Protein AF-A0A9D5AQ85-F1 (afdb_monomer_lite)

Secondary structure (DSSP, 8-state):
---------------------S---HHHHHHHHHHHHHS-HHHHHHHHHHHHHHHHHHHHHH----HHHHTTHHHHHT-SSHHHHHHHHHHHHHHHTT-HHHHHHHHH-HHHHHHHHHGGG-S-HHHHHHHHHHHHHHTTSHHHHHHHHHTTHHHHH-

InterPro domains:
  IPR011989 Armadillo-like helical [G3DSA:1.25.10.10] (21-158)
  IPR016024 Armadillo-type fold [SSF48371] (32-157)

Foldseek 3Di:
DDDDDDDDDDPPPPPPPPCPDPDDDLVNLLVLLVVCLVDDVVVSVVSNLVSLVVLLVCLVPPLDDPVSCLVCLLVQLPDPDLSSVLSSLSNLLSQLVSDVVSLLVSLVPLSNLLSLLVQCPDPDVSSNVSSVSSLVSSPPDPNSVVSNVVNVSVVSVD

pLDDT: mean 83.8, std 19.61, range [30.94, 98.25]

Radius of gyration: 21.41 Å; chains: 1; bounding box: 32×88×33 Å

Structure (mmCIF, N/CA/C/O backbone):
data_AF-A0A9D5AQ85-F1
#
_entry.id   AF-A0A9D5AQ85-F1
#
loop_
_atom_site.group_PDB
_atom_site.id
_atom_site.type_symbol
_atom_site.label_atom_id
_atom_site.label_alt_id
_atom_site.label_comp_id
_atom_site.label_asym_id
_atom_site.label_entity_id
_atom_site.label_seq_id
_atom_site.pdbx_PDB_ins_code
_atom_site.Cartn_x
_atom_site.Cartn_y
_atom_site.Cartn_z
_atom_site.occupancy
_atom_site.B_iso_or_equiv
_atom_site.auth_seq_id
_atom_site.auth_comp_id
_atom_site.auth_asym_id
_atom_site.auth_atom_id
_atom_site.pdbx_PDB_model_num
ATOM 1 N N . MET A 1 1 ? -3.476 73.307 19.869 1.00 40.50 1 MET A N 1
ATOM 2 C CA . MET A 1 1 ? -4.868 73.470 19.384 1.00 40.50 1 MET A CA 1
ATOM 3 C C . MET A 1 1 ? -5.148 72.415 18.319 1.00 40.50 1 MET A C 1
ATOM 5 O O . MET A 1 1 ? -4.304 72.194 17.465 1.00 40.50 1 MET A O 1
ATOM 9 N N . LYS A 1 2 ? -6.284 71.718 18.447 1.00 37.66 2 LYS A N 1
ATOM 10 C CA . LYS A 1 2 ? -6.761 70.590 17.623 1.00 37.66 2 LYS A CA 1
ATOM 11 C C . LYS A 1 2 ? -6.889 70.947 16.136 1.00 37.66 2 LYS A C 1
ATOM 13 O O . LYS A 1 2 ? -7.428 72.012 15.857 1.00 37.66 2 LYS A O 1
ATOM 18 N N . LYS A 1 3 ? -6.613 69.998 15.228 1.00 37.69 3 LYS A N 1
ATOM 19 C CA . LYS A 1 3 ? -7.477 69.731 14.058 1.00 37.69 3 LYS A CA 1
ATOM 20 C C . LYS A 1 3 ? -7.537 68.233 13.741 1.00 37.69 3 LYS A C 1
ATOM 22 O O . LYS A 1 3 ? -6.523 67.552 13.664 1.00 37.69 3 LYS A O 1
ATOM 27 N N . HIS A 1 4 ? -8.776 67.770 13.622 1.00 34.12 4 HIS A N 1
ATOM 28 C CA . HIS A 1 4 ? -9.217 66.443 13.223 1.00 34.12 4 HIS A CA 1
ATOM 29 C C . HIS A 1 4 ? -8.971 66.190 11.730 1.00 34.12 4 HIS A C 1
ATOM 31 O O . HIS A 1 4 ? -9.135 67.105 10.928 1.00 34.12 4 HIS A O 1
ATOM 37 N N . ALA A 1 5 ? -8.745 64.929 11.362 1.00 39.00 5 ALA A N 1
ATOM 38 C CA . ALA A 1 5 ? -9.240 64.371 10.107 1.00 39.00 5 ALA A CA 1
ATOM 39 C C . ALA A 1 5 ? -9.530 62.875 10.306 1.00 39.00 5 ALA A C 1
ATOM 41 O O . ALA A 1 5 ? -8.666 62.107 10.724 1.00 39.00 5 ALA A O 1
ATOM 42 N N . VAL A 1 6 ? -10.783 62.497 10.067 1.00 35.94 6 VAL A N 1
ATOM 43 C CA . VAL A 1 6 ? -11.342 61.144 10.161 1.00 35.94 6 VAL A CA 1
ATOM 44 C C . VAL A 1 6 ? -11.747 60.695 8.752 1.00 35.94 6 VAL A C 1
ATOM 46 O O . VAL A 1 6 ? -12.254 61.514 7.991 1.00 35.94 6 VAL A O 1
ATOM 49 N N . ALA A 1 7 ? -11.619 59.378 8.516 1.00 41.22 7 ALA A N 1
ATOM 50 C CA . ALA A 1 7 ? -12.234 58.526 7.476 1.00 41.22 7 ALA A CA 1
ATOM 51 C C . ALA A 1 7 ? -11.537 58.426 6.089 1.00 41.22 7 ALA A C 1
ATOM 53 O O . ALA A 1 7 ? -10.916 59.391 5.660 1.00 41.22 7 ALA A O 1
ATOM 54 N N . PRO A 1 8 ? -11.643 57.272 5.369 1.00 41.53 8 PRO A N 1
ATOM 55 C CA . PRO A 1 8 ? -12.704 56.264 5.492 1.00 41.53 8 PRO A CA 1
ATOM 56 C C . PRO A 1 8 ? -12.290 54.793 5.689 1.00 41.53 8 PRO A C 1
ATOM 58 O O . PRO A 1 8 ? -11.204 54.324 5.363 1.00 41.53 8 PRO A O 1
ATOM 61 N N . PHE A 1 9 ? -13.268 54.063 6.225 1.00 39.03 9 PHE A N 1
ATOM 62 C CA . PHE A 1 9 ? -13.324 52.625 6.444 1.00 39.03 9 PHE A CA 1
ATOM 63 C C . PHE A 1 9 ? -13.066 51.818 5.162 1.00 39.03 9 PHE A C 1
ATOM 65 O O . PHE A 1 9 ? -13.915 51.740 4.272 1.00 39.03 9 PHE A O 1
ATOM 72 N N . ALA A 1 10 ? -11.939 51.107 5.115 1.00 41.84 10 ALA A N 1
ATOM 73 C CA . ALA A 1 10 ? -11.753 50.010 4.176 1.00 41.84 10 ALA A CA 1
ATOM 74 C C . ALA A 1 10 ? -12.580 48.798 4.641 1.00 41.84 10 ALA A C 1
ATOM 76 O O . ALA A 1 10 ? -12.356 48.235 5.716 1.00 41.84 10 ALA A O 1
ATOM 77 N N . LYS A 1 11 ? -13.554 48.387 3.820 1.00 41.75 11 LYS A N 1
ATOM 78 C CA . LYS A 1 11 ? -14.360 47.175 4.016 1.00 41.75 11 LYS A CA 1
ATOM 79 C C . LYS A 1 11 ? -13.437 45.953 4.085 1.00 41.75 11 LYS A C 1
ATOM 81 O O . LYS A 1 11 ? -12.971 45.452 3.062 1.00 41.75 11 LYS A O 1
ATOM 86 N N . LYS A 1 12 ? -13.185 45.450 5.296 1.00 39.81 12 LYS A N 1
ATOM 87 C CA . LYS A 1 12 ? -12.482 44.182 5.531 1.00 39.81 12 LYS A CA 1
ATOM 88 C C . LYS A 1 12 ? -13.333 43.058 4.931 1.00 39.81 12 LYS A C 1
ATOM 90 O O . LYS A 1 12 ? -14.310 42.618 5.534 1.00 39.81 12 LYS A O 1
ATOM 95 N N . LYS A 1 13 ? -12.976 42.601 3.723 1.00 40.25 13 LYS A N 1
ATOM 96 C CA . LYS A 1 13 ? -13.470 41.338 3.157 1.00 40.25 13 LYS A CA 1
ATOM 97 C C . LYS A 1 13 ? -13.203 40.260 4.202 1.00 40.25 13 LYS A C 1
ATOM 99 O O . LYS A 1 13 ? -12.053 39.924 4.483 1.00 40.25 13 LYS A O 1
ATOM 104 N N . ARG A 1 14 ? -14.278 39.770 4.816 1.00 41.25 14 ARG A N 1
ATOM 105 C CA . ARG A 1 14 ? -14.269 38.703 5.812 1.00 41.25 14 ARG A CA 1
ATOM 106 C C . ARG A 1 14 ? -13.792 37.437 5.104 1.00 41.25 14 ARG A C 1
ATOM 108 O O . ARG A 1 14 ? -14.584 36.688 4.542 1.00 41.25 14 ARG A O 1
ATOM 115 N N . LYS A 1 15 ? -12.471 37.244 5.064 1.00 39.69 15 LYS A N 1
ATOM 116 C CA . LYS A 1 15 ? -11.836 35.981 4.695 1.00 39.69 15 LYS A CA 1
ATOM 117 C C . LYS A 1 15 ? -12.416 34.982 5.689 1.00 39.69 15 LYS A C 1
ATOM 119 O O . LYS A 1 15 ? -12.126 35.082 6.878 1.00 39.69 15 LYS A O 1
ATOM 124 N N . ARG A 1 16 ? -13.331 34.118 5.234 1.00 39.91 16 ARG A N 1
ATOM 125 C CA . ARG A 1 16 ? -13.815 32.976 6.014 1.00 39.91 16 ARG A CA 1
ATOM 126 C C . ARG A 1 16 ? -12.586 32.115 6.287 1.00 39.91 16 ARG A C 1
ATOM 128 O O . ARG A 1 16 ? -12.261 31.218 5.519 1.00 39.91 16 ARG A O 1
ATOM 135 N N . SER A 1 17 ? -11.856 32.435 7.350 1.00 39.62 17 SER A N 1
ATOM 136 C CA . SER A 1 17 ? -10.978 31.488 8.001 1.00 39.62 17 SER A CA 1
ATOM 137 C C . SER A 1 17 ? -11.924 30.458 8.586 1.00 39.62 17 SER A C 1
ATOM 139 O O . SER A 1 17 ? -12.479 30.643 9.667 1.00 39.62 17 SER A O 1
ATOM 141 N N . CYS A 1 18 ? -12.190 29.413 7.809 1.00 30.94 18 CYS A N 1
ATOM 142 C CA . CYS A 1 18 ? -12.640 28.166 8.381 1.00 30.94 18 CYS A CA 1
ATOM 143 C C . CYS A 1 18 ? -11.495 27.734 9.300 1.00 30.94 18 CYS A C 1
ATOM 145 O O . CYS A 1 18 ? -10.471 27.215 8.853 1.00 30.94 18 CYS A O 1
ATOM 147 N N . SER A 1 19 ? -11.616 28.104 10.570 1.00 39.25 19 SER A N 1
ATOM 148 C CA . SER A 1 19 ? -10.835 27.573 11.668 1.00 39.25 19 SER A CA 1
ATOM 149 C C . SER A 1 19 ? -11.191 26.094 11.759 1.00 39.25 19 SER A C 1
ATOM 151 O O . SER A 1 19 ? -12.076 25.705 12.515 1.00 39.25 19 SER A O 1
ATOM 153 N N . ILE A 1 20 ? -10.564 25.279 10.908 1.00 42.94 20 ILE A N 1
ATOM 154 C CA . ILE A 1 20 ? -10.586 23.826 11.037 1.00 42.94 20 ILE A CA 1
ATOM 155 C C . ILE A 1 20 ? -9.741 23.541 12.271 1.00 42.94 20 ILE A C 1
ATOM 157 O O . ILE A 1 20 ? -8.510 23.508 12.207 1.00 42.94 20 ILE A O 1
ATOM 161 N N . SER A 1 21 ? -10.437 23.466 13.399 1.00 42.16 21 SER A N 1
ATOM 162 C CA . SER A 1 21 ? -9.900 23.138 14.702 1.00 42.16 21 SER A CA 1
ATOM 163 C C . SER A 1 21 ? -9.161 21.802 14.669 1.00 42.16 21 SER A C 1
ATOM 165 O O . SER A 1 21 ? -9.366 20.938 13.812 1.00 42.16 21 SER A O 1
ATOM 167 N N . GLN A 1 22 ? -8.241 21.713 15.617 1.00 50.47 22 GLN A N 1
ATOM 168 C CA . GLN A 1 22 ? -7.326 20.624 15.906 1.00 50.47 22 GLN A CA 1
ATOM 169 C C . GLN A 1 22 ? -8.052 19.269 16.019 1.00 50.47 22 GLN A C 1
ATOM 171 O O . GLN A 1 22 ? -9.194 19.209 16.456 1.00 50.47 22 GLN A O 1
ATOM 176 N N . PHE A 1 23 ? -7.362 18.206 15.588 1.00 46.47 23 PHE A N 1
ATOM 177 C CA . PHE A 1 23 ? -7.843 16.820 15.474 1.00 46.47 23 PHE A CA 1
ATOM 178 C C . PHE A 1 23 ? -9.097 16.642 14.608 1.00 46.47 23 PHE A C 1
ATOM 180 O O . PHE A 1 23 ? -10.210 16.439 15.079 1.00 46.47 23 PHE A O 1
ATOM 187 N N . SER A 1 24 ? -8.896 16.659 13.288 1.00 58.28 24 SER A N 1
ATOM 188 C CA . SER A 1 24 ? -9.888 16.096 12.371 1.00 58.28 24 SER A CA 1
ATOM 189 C C . SER A 1 24 ? -9.983 14.591 12.644 1.00 58.28 24 SER A C 1
ATOM 191 O O . SER A 1 24 ? -9.000 13.888 12.421 1.00 58.28 24 SER A O 1
ATOM 193 N N . ASP A 1 25 ? -11.131 14.124 13.141 1.00 79.25 25 ASP A N 1
ATOM 194 C CA . ASP A 1 25 ? -11.456 12.700 13.282 1.00 79.25 25 ASP A CA 1
ATOM 195 C C . ASP A 1 25 ? -11.064 11.944 11.998 1.00 79.25 25 ASP A C 1
ATOM 197 O O . ASP A 1 25 ? -11.346 12.410 10.887 1.00 79.25 25 ASP A O 1
ATOM 201 N N . LEU A 1 26 ? -10.395 10.793 12.130 1.00 81.88 26 LEU A N 1
ATOM 202 C CA . LEU A 1 26 ? -9.949 9.981 10.992 1.00 81.88 26 LEU A CA 1
ATOM 203 C C . LEU A 1 26 ? -11.114 9.619 10.073 1.00 81.88 26 LEU A C 1
ATOM 205 O O . LEU A 1 26 ? -10.929 9.565 8.860 1.00 81.88 26 LEU A O 1
ATOM 209 N N . LYS A 1 27 ? -12.329 9.463 10.616 1.00 86.12 27 LYS A N 1
ATOM 210 C CA . LYS A 1 27 ? -13.533 9.240 9.803 1.00 86.12 27 LYS A CA 1
ATOM 211 C C . LYS A 1 27 ? -13.859 10.444 8.925 1.00 86.12 27 LYS A C 1
ATOM 213 O O . LYS A 1 27 ? -14.206 10.280 7.760 1.00 86.12 27 LYS A O 1
ATOM 218 N N . THR A 1 28 ? -13.695 11.658 9.450 1.00 88.19 28 THR A N 1
ATOM 219 C CA . THR A 1 28 ? -13.878 12.896 8.675 1.00 88.19 28 THR A CA 1
ATOM 220 C C . THR A 1 28 ? -12.800 13.035 7.603 1.00 88.19 28 THR A C 1
ATOM 222 O O . THR A 1 28 ? -13.105 13.395 6.468 1.00 88.19 28 THR A O 1
ATOM 225 N N . LEU A 1 29 ? -11.539 12.722 7.933 1.00 88.19 29 LEU A N 1
ATOM 226 C CA . LEU A 1 29 ? -10.452 12.723 6.948 1.00 88.1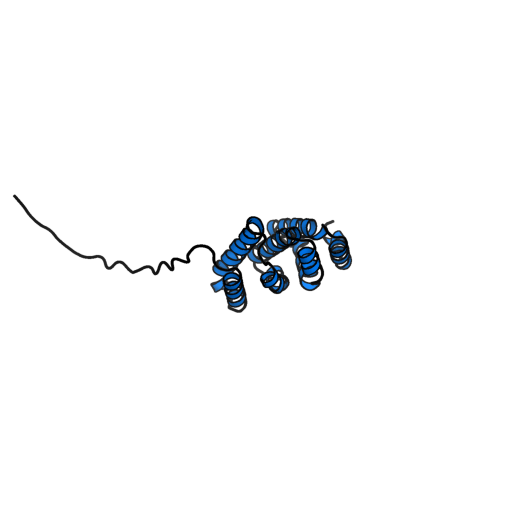9 29 LEU A CA 1
ATOM 227 C C . LEU A 1 29 ? -10.688 11.683 5.852 1.00 88.19 29 LEU A C 1
ATOM 229 O O . LEU A 1 29 ? -10.455 11.978 4.682 1.00 88.19 29 LEU A O 1
ATOM 233 N N . PHE A 1 30 ? -11.183 10.504 6.225 1.00 89.81 30 PHE A N 1
ATOM 234 C CA . PHE A 1 30 ? -11.516 9.428 5.300 1.00 89.81 30 PHE A CA 1
ATOM 235 C C . PHE A 1 30 ? -12.649 9.851 4.369 1.00 89.81 30 PHE A C 1
ATOM 237 O O . PHE A 1 30 ? -12.484 9.799 3.156 1.00 89.81 30 PHE A O 1
ATOM 244 N N . ALA A 1 31 ? -13.759 10.349 4.920 1.00 91.25 31 ALA A N 1
ATOM 245 C CA . ALA A 1 31 ? -14.893 10.826 4.136 1.00 91.25 31 ALA A CA 1
ATOM 246 C C . ALA A 1 31 ? -14.478 11.942 3.165 1.00 91.25 31 ALA A C 1
ATOM 248 O O . ALA A 1 31 ? -14.857 11.923 1.996 1.00 91.25 31 ALA A O 1
ATOM 249 N N . LEU A 1 32 ? -13.643 12.883 3.621 1.00 91.06 32 LEU A N 1
ATOM 250 C CA . LEU A 1 32 ? -13.133 13.958 2.775 1.00 91.06 32 LEU A CA 1
ATOM 251 C C . LEU A 1 32 ? -12.204 13.434 1.675 1.00 91.06 32 LEU A C 1
ATOM 253 O O . LEU A 1 32 ? -12.277 13.912 0.543 1.00 91.06 32 LEU A O 1
ATOM 257 N N . LEU A 1 33 ? -11.337 12.468 1.989 1.00 92.06 33 LEU A N 1
ATOM 258 C CA . LEU A 1 33 ? -10.451 11.829 1.018 1.00 92.06 33 LEU A CA 1
ATOM 259 C C . LEU A 1 33 ? -11.261 11.064 -0.037 1.00 92.06 33 LEU A C 1
ATOM 261 O O . LEU A 1 33 ? -11.062 11.295 -1.225 1.00 92.06 33 LEU A O 1
ATOM 265 N N . LEU A 1 34 ? -12.221 10.242 0.386 1.00 91.62 34 LEU A N 1
ATOM 266 C CA . LEU A 1 34 ? -13.109 9.484 -0.496 1.00 91.62 34 LEU A CA 1
ATOM 267 C C . LEU A 1 34 ? -13.929 10.409 -1.408 1.00 91.62 34 LEU A C 1
ATOM 269 O O . LEU A 1 34 ? -13.960 10.214 -2.624 1.00 91.62 34 LEU A O 1
ATOM 273 N N . ALA A 1 35 ? -14.526 11.467 -0.851 1.00 91.88 35 ALA A N 1
ATOM 274 C CA . ALA A 1 35 ? -15.254 12.465 -1.633 1.00 91.88 35 ALA A CA 1
ATOM 275 C C . ALA A 1 35 ? -14.334 13.199 -2.621 1.00 91.88 35 ALA A C 1
ATOM 277 O O . ALA A 1 35 ? -14.727 13.483 -3.750 1.00 91.88 35 ALA A O 1
ATOM 278 N N . SER A 1 36 ? -13.094 13.492 -2.224 1.00 90.50 36 SER A N 1
ATOM 279 C CA . SER A 1 36 ? -12.122 14.171 -3.087 1.00 90.50 36 SER A CA 1
ATOM 280 C C . SER A 1 36 ? -11.642 13.292 -4.242 1.00 90.50 36 SER A C 1
ATOM 282 O O . SER A 1 36 ? -11.437 13.817 -5.333 1.00 90.50 36 SER A O 1
ATOM 284 N N . LEU A 1 37 ? -11.481 11.984 -4.007 1.00 88.81 37 LEU A N 1
ATOM 285 C CA . LEU A 1 37 ? -11.111 10.988 -5.021 1.00 88.81 37 LEU A CA 1
ATOM 286 C C . LEU A 1 37 ? -12.252 10.698 -6.004 1.00 88.81 37 LEU A C 1
ATOM 288 O O . LEU A 1 37 ? -11.991 10.394 -7.161 1.00 88.81 37 LEU A O 1
ATOM 292 N N . SER A 1 38 ? -13.501 10.809 -5.547 1.00 87.62 38 SER A N 1
ATOM 293 C CA . SER A 1 38 ? -14.697 10.601 -6.378 1.00 87.62 38 SER A CA 1
ATOM 294 C C . SER A 1 38 ? -15.002 11.789 -7.303 1.00 87.62 38 SER A C 1
ATOM 296 O O . SER A 1 38 ? -15.777 11.661 -8.245 1.00 87.62 38 SER A O 1
ATOM 298 N N . ASN A 1 39 ? -14.408 12.955 -7.033 1.00 83.44 39 ASN A N 1
ATOM 299 C CA . ASN A 1 39 ? -14.554 14.176 -7.825 1.00 83.44 39 ASN A CA 1
ATOM 300 C C . ASN A 1 39 ? -13.369 14.372 -8.784 1.00 83.44 39 ASN A C 1
ATOM 302 O O . ASN A 1 39 ? -12.363 13.672 -8.700 1.00 83.44 39 ASN A O 1
ATOM 306 N N . GLN A 1 40 ? -13.456 15.361 -9.685 1.00 72.06 40 GLN A N 1
ATOM 307 C CA . GLN A 1 40 ? -12.378 15.665 -10.633 1.00 72.06 40 GLN A CA 1
ATOM 308 C C . GLN A 1 40 ? -11.045 15.980 -9.909 1.00 72.06 40 GLN A C 1
ATOM 310 O O . GLN A 1 40 ? -10.939 17.038 -9.271 1.00 72.06 40 GLN A O 1
ATOM 315 N N . PRO A 1 41 ? -10.003 15.132 -10.062 1.00 62.62 41 PRO A N 1
ATOM 316 C CA . PRO A 1 41 ? -8.789 15.173 -9.238 1.00 62.62 41 PRO A CA 1
ATOM 317 C C . PRO A 1 41 ? -8.028 16.499 -9.287 1.00 62.62 41 PRO A C 1
ATOM 319 O O . PRO A 1 41 ? -7.408 16.902 -8.306 1.00 62.62 41 PRO A O 1
ATOM 322 N N . GLN A 1 42 ? -8.097 17.215 -10.413 1.00 66.00 42 GLN A N 1
ATOM 323 C CA . GLN A 1 42 ? -7.309 18.433 -10.626 1.00 66.00 42 GLN A CA 1
ATOM 324 C C . GLN A 1 42 ? -7.689 19.567 -9.667 1.00 66.00 42 GLN A C 1
ATOM 326 O O . GLN A 1 42 ? -6.839 20.361 -9.270 1.00 66.00 42 GLN A O 1
ATOM 331 N N . THR A 1 43 ? -8.955 19.626 -9.251 1.00 72.12 43 THR A N 1
ATOM 332 C CA . THR A 1 43 ? -9.436 20.654 -8.314 1.00 72.12 43 THR A CA 1
ATOM 333 C C . THR A 1 43 ? -9.254 20.240 -6.853 1.00 72.12 43 THR A C 1
ATOM 335 O O . THR A 1 43 ? -9.102 21.092 -5.976 1.00 72.12 43 THR A O 1
ATOM 338 N N . THR A 1 44 ? -9.215 18.933 -6.580 1.00 83.38 44 THR A N 1
ATOM 339 C CA . THR A 1 44 ? -9.189 18.363 -5.226 1.00 83.38 44 THR A CA 1
ATOM 340 C C . THR A 1 44 ? -7.798 17.898 -4.781 1.00 83.38 44 THR A C 1
ATOM 342 O O . THR A 1 44 ? -7.602 17.610 -3.599 1.00 83.38 44 THR A O 1
ATOM 345 N N . LEU A 1 45 ? -6.794 17.905 -5.667 1.00 87.38 45 LEU A N 1
ATOM 346 C CA . LEU A 1 45 ? -5.420 17.463 -5.392 1.00 87.38 45 LEU A CA 1
ATOM 347 C C . LEU A 1 45 ? -4.788 18.069 -4.118 1.00 87.38 45 LEU A C 1
ATOM 349 O O . LEU A 1 45 ? -4.157 17.325 -3.357 1.00 87.38 45 LEU A O 1
ATOM 353 N N . PRO A 1 46 ? -4.938 19.374 -3.805 1.00 88.94 46 PRO A N 1
ATOM 354 C CA . PRO A 1 46 ? -4.408 19.932 -2.559 1.00 88.94 46 PRO A CA 1
ATOM 355 C C . PRO A 1 46 ? -5.080 19.343 -1.312 1.00 88.94 46 PRO A C 1
ATOM 357 O O . PRO A 1 46 ? -4.422 19.137 -0.291 1.00 88.94 46 PRO A O 1
ATOM 360 N N . VAL A 1 47 ? -6.382 19.053 -1.397 1.00 90.00 47 VAL A N 1
ATOM 361 C CA . VAL A 1 47 ? -7.161 18.449 -0.308 1.00 90.00 47 VAL A CA 1
ATOM 362 C C . VAL A 1 47 ? -6.733 17.002 -0.105 1.00 90.00 47 VAL A C 1
ATOM 364 O O . VAL A 1 47 ? -6.439 16.626 1.027 1.00 90.00 47 VAL A O 1
ATOM 367 N N . ILE A 1 48 ? -6.598 16.232 -1.189 1.00 91.75 48 ILE A N 1
ATOM 368 C CA . ILE A 1 48 ? -6.120 14.843 -1.154 1.00 91.75 48 ILE A CA 1
ATOM 369 C C . ILE A 1 48 ? -4.762 14.771 -0.454 1.00 91.75 48 ILE A C 1
ATOM 371 O O . ILE A 1 48 ? -4.621 14.072 0.547 1.00 91.75 48 ILE A O 1
ATOM 375 N N . ASN A 1 49 ? -3.782 15.558 -0.907 1.00 90.94 49 ASN A N 1
ATOM 376 C CA . ASN A 1 49 ? -2.443 15.559 -0.310 1.00 90.94 49 ASN A CA 1
ATOM 377 C C . ASN A 1 49 ? -2.468 15.952 1.174 1.00 90.94 49 ASN A C 1
ATOM 379 O O . ASN A 1 49 ? -1.767 15.353 1.988 1.00 90.94 49 ASN A O 1
ATOM 383 N N . LYS A 1 50 ? -3.300 16.932 1.547 1.00 91.25 50 LYS A N 1
ATOM 384 C CA . LYS A 1 50 ? -3.467 17.338 2.946 1.00 91.25 50 LYS A CA 1
ATOM 385 C C . LYS A 1 50 ? -4.077 16.222 3.796 1.00 91.25 50 LYS A C 1
ATOM 387 O O . LYS A 1 50 ? -3.640 16.036 4.931 1.00 91.25 50 LYS A O 1
ATOM 392 N N . CYS A 1 51 ? -5.068 15.497 3.276 1.00 91.75 51 CYS A N 1
ATOM 393 C CA . CYS A 1 51 ? -5.659 14.350 3.960 1.00 91.75 51 CYS A CA 1
ATOM 394 C C . CYS A 1 51 ? -4.627 13.236 4.145 1.00 91.75 51 CYS A C 1
ATOM 396 O O . CYS A 1 51 ? -4.435 12.793 5.272 1.00 91.75 51 CYS A O 1
ATOM 398 N N . LEU A 1 52 ? -3.910 12.849 3.086 1.00 91.94 52 LEU A N 1
ATOM 399 C CA . LEU A 1 52 ? -2.891 11.793 3.140 1.00 91.94 52 LEU A CA 1
ATOM 400 C C . LEU A 1 52 ? -1.761 12.129 4.120 1.00 91.94 52 LEU A C 1
ATOM 402 O O . LEU A 1 52 ? -1.376 11.287 4.925 1.00 91.94 52 LEU A O 1
ATOM 406 N N . PHE A 1 53 ? -1.284 13.376 4.120 1.00 90.75 53 PHE A N 1
ATOM 407 C CA . PHE A 1 53 ? -0.276 13.830 5.079 1.00 90.75 53 PHE A CA 1
ATOM 408 C C . PHE A 1 53 ? -0.766 13.724 6.529 1.00 90.75 53 PHE A C 1
ATOM 410 O O . PHE A 1 53 ? -0.041 13.252 7.403 1.00 90.75 53 PHE A O 1
ATOM 417 N N . LYS A 1 54 ? -2.014 14.131 6.794 1.00 89.50 54 LYS A N 1
ATOM 418 C CA . LYS A 1 54 ? -2.611 13.994 8.128 1.00 89.50 54 LYS A CA 1
ATOM 419 C C . LYS A 1 54 ? -2.760 12.529 8.534 1.00 89.50 54 LYS A C 1
ATOM 421 O O . LYS A 1 54 ? -2.412 12.203 9.661 1.00 89.50 54 LYS A O 1
ATOM 426 N N . PHE A 1 55 ? -3.221 11.667 7.627 1.00 87.25 55 PHE A N 1
ATOM 427 C CA . PHE A 1 55 ? -3.342 10.228 7.871 1.00 87.25 55 PHE A CA 1
ATOM 428 C C . PHE A 1 55 ? -2.007 9.598 8.241 1.00 87.25 55 PHE A C 1
ATOM 430 O O . PHE A 1 55 ? -1.915 8.937 9.270 1.00 87.25 55 PHE A O 1
ATOM 437 N N . HIS A 1 56 ? -0.974 9.857 7.442 1.00 87.88 56 HIS A N 1
ATOM 438 C CA . HIS A 1 56 ? 0.372 9.360 7.695 1.00 87.88 56 HIS A CA 1
ATOM 439 C C . HIS A 1 56 ? 0.905 9.811 9.064 1.00 87.88 56 HIS A C 1
ATOM 441 O O . HIS A 1 56 ? 1.449 9.014 9.820 1.00 87.88 56 HIS A O 1
ATOM 447 N N . ASN A 1 57 ? 0.692 11.072 9.444 1.00 86.50 57 ASN A N 1
ATOM 448 C CA . ASN A 1 57 ? 1.130 11.546 10.758 1.00 86.50 57 ASN A CA 1
ATOM 449 C C . ASN A 1 57 ? 0.314 10.939 11.906 1.00 86.50 57 ASN A C 1
ATOM 451 O O . ASN A 1 57 ? 0.882 10.603 12.938 1.00 86.50 57 ASN A O 1
ATOM 455 N N . SER A 1 58 ? -1.001 10.773 11.749 1.00 85.62 58 SER A N 1
ATOM 456 C CA . SER A 1 58 ? -1.829 10.095 12.755 1.00 85.62 58 SER A CA 1
ATOM 457 C C . SER A 1 58 ? -1.404 8.641 12.955 1.00 85.62 58 SER A C 1
ATOM 459 O O . SER A 1 58 ? -1.357 8.167 14.084 1.00 85.62 58 SER A O 1
ATOM 461 N N . LEU A 1 59 ? -1.033 7.965 11.872 1.00 83.06 59 LEU A N 1
ATOM 462 C CA . LEU A 1 59 ? -0.455 6.627 11.880 1.00 83.06 59 LEU A CA 1
ATOM 463 C C . LEU A 1 59 ? 0.795 6.539 12.761 1.00 83.06 59 LEU A C 1
ATOM 465 O O . LEU A 1 59 ? 0.851 5.717 13.674 1.00 83.06 59 LEU A O 1
ATOM 469 N N . LEU A 1 60 ? 1.753 7.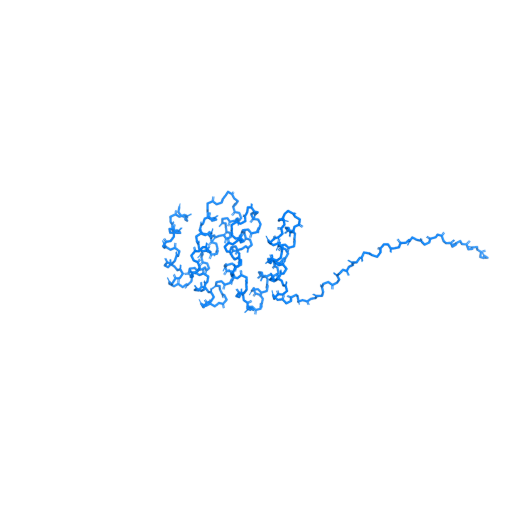439 12.529 1.00 81.62 60 LEU A N 1
ATOM 470 C CA . LEU A 1 60 ? 3.014 7.475 13.269 1.00 81.62 60 LEU A CA 1
ATOM 471 C C . LEU A 1 60 ? 2.841 7.877 14.740 1.00 81.62 60 LEU A C 1
ATOM 473 O O . LEU A 1 60 ? 3.541 7.351 15.601 1.00 81.62 60 LEU A O 1
ATOM 477 N N . LEU A 1 61 ? 1.938 8.819 15.036 1.00 79.81 61 LEU A N 1
ATOM 478 C CA . LEU A 1 61 ? 1.824 9.401 16.377 1.00 79.81 61 LEU A CA 1
ATOM 479 C C . LEU A 1 61 ? 0.863 8.650 17.299 1.00 79.81 61 LEU A C 1
ATOM 481 O O . LEU A 1 61 ? 1.104 8.617 18.503 1.00 79.81 61 LEU A O 1
ATOM 485 N N . SER A 1 62 ? -0.247 8.115 16.785 1.00 69.88 62 SER A N 1
ATOM 486 C CA . SER A 1 62 ? -1.329 7.612 17.642 1.00 69.88 62 SER A CA 1
ATOM 487 C C . SER A 1 62 ? -1.704 6.152 17.426 1.00 69.88 62 SER A C 1
ATOM 489 O O . SER A 1 62 ? -2.562 5.671 18.164 1.00 69.88 62 SER A O 1
ATOM 491 N N . LYS A 1 63 ? -1.094 5.445 16.455 1.00 68.12 63 LYS A N 1
ATOM 492 C CA . LYS A 1 63 ? -1.432 4.046 16.103 1.00 68.12 63 LYS A CA 1
ATOM 493 C C . LYS A 1 63 ? -2.953 3.804 16.032 1.00 68.12 63 LYS A C 1
ATOM 495 O O . LYS A 1 63 ? -3.459 2.763 16.439 1.00 68.12 63 LYS A O 1
ATOM 500 N N . SER A 1 64 ? -3.697 4.819 15.591 1.00 66.38 64 SER A N 1
ATOM 501 C CA . SER A 1 64 ? -5.162 4.812 15.589 1.00 66.38 64 SER A CA 1
ATOM 502 C C . SER A 1 64 ? -5.712 3.946 14.451 1.00 66.38 64 SER A C 1
ATOM 504 O O . SER A 1 64 ? -4.960 3.519 13.583 1.00 66.38 64 SER A O 1
ATOM 506 N N . SER A 1 65 ? -7.021 3.674 14.447 1.00 72.38 65 SER A N 1
ATOM 507 C CA . SER A 1 65 ? -7.672 2.766 13.491 1.00 72.38 65 SER A CA 1
ATOM 508 C C . SER A 1 65 ? -7.427 3.182 12.034 1.00 72.38 65 SER A C 1
ATOM 510 O O . SER A 1 65 ? -8.019 4.131 11.517 1.00 72.38 65 SER A O 1
ATOM 512 N N . VAL A 1 66 ? -6.539 2.438 11.378 1.00 74.38 66 VAL A N 1
ATOM 513 C CA . VAL A 1 66 ? -6.124 2.599 9.975 1.00 74.38 66 VAL A CA 1
ATOM 514 C C . VAL A 1 66 ? -7.092 1.976 8.985 1.00 74.38 66 VAL A C 1
ATOM 516 O O . VAL A 1 66 ? -7.033 2.284 7.798 1.00 74.38 66 VAL A O 1
ATOM 519 N N . LYS A 1 67 ? -7.995 1.114 9.461 1.00 82.50 67 LYS A N 1
ATOM 520 C CA . LYS A 1 67 ? -8.816 0.248 8.607 1.00 82.50 67 LYS A CA 1
ATOM 521 C C . LYS A 1 67 ? -9.548 0.997 7.483 1.00 82.50 67 LYS A C 1
ATOM 523 O O . LYS A 1 67 ? -9.505 0.523 6.352 1.00 82.50 67 LYS A O 1
ATOM 528 N N . PRO A 1 68 ? -10.128 2.200 7.698 1.00 85.00 68 PRO A N 1
ATOM 529 C CA . PRO A 1 68 ? -10.803 2.909 6.614 1.00 85.00 68 PRO A CA 1
ATOM 530 C C . PRO A 1 68 ? -9.882 3.251 5.437 1.00 85.00 68 PRO A C 1
ATOM 532 O O . PRO A 1 68 ? -10.293 3.121 4.290 1.00 85.00 68 PRO A O 1
ATOM 535 N N . ILE A 1 69 ? -8.635 3.674 5.688 1.00 88.50 69 ILE A N 1
ATOM 536 C CA . ILE A 1 69 ? -7.746 4.085 4.593 1.00 88.50 69 ILE A CA 1
ATOM 537 C C . ILE A 1 69 ? -7.216 2.896 3.788 1.00 88.50 69 ILE A C 1
ATOM 539 O O . ILE A 1 69 ? -6.903 3.077 2.611 1.00 88.50 69 ILE A O 1
ATOM 543 N N . LEU A 1 70 ? -7.183 1.693 4.376 1.00 90.81 70 LEU A N 1
ATOM 544 C CA . LEU A 1 70 ? -6.737 0.479 3.688 1.00 90.81 70 LEU A CA 1
ATOM 545 C C . LEU A 1 70 ? -7.573 0.211 2.430 1.00 90.81 70 LEU A C 1
ATOM 547 O O . LEU A 1 70 ? -7.021 -0.043 1.364 1.00 90.81 70 LEU A O 1
ATOM 551 N N . ALA A 1 71 ? -8.890 0.427 2.510 1.00 92.44 71 ALA A N 1
ATOM 552 C CA . ALA A 1 71 ? -9.810 0.267 1.383 1.00 92.44 71 ALA A CA 1
ATOM 553 C C . ALA A 1 71 ? -9.537 1.216 0.196 1.00 92.44 71 ALA A C 1
ATOM 555 O O . ALA A 1 71 ? -10.039 0.989 -0.903 1.00 92.44 71 ALA A O 1
ATOM 556 N N . LEU A 1 72 ? -8.765 2.292 0.394 1.00 94.56 72 LEU A N 1
ATOM 557 C CA . LEU A 1 72 ? -8.418 3.253 -0.660 1.00 94.56 72 LEU A CA 1
ATOM 558 C C . LEU A 1 72 ? -7.031 3.011 -1.255 1.00 94.56 72 LEU A C 1
ATOM 560 O O . LEU A 1 72 ? -6.686 3.650 -2.253 1.00 94.56 72 LEU A O 1
ATOM 564 N N . LEU A 1 73 ? -6.223 2.126 -0.664 1.00 95.62 73 LEU A N 1
ATOM 565 C CA . LEU A 1 73 ? -4.836 1.915 -1.072 1.00 95.62 73 LEU A CA 1
ATOM 566 C C . LEU A 1 73 ? -4.689 1.529 -2.550 1.00 95.62 73 LEU A C 1
ATOM 568 O O . LEU A 1 73 ? -3.877 2.181 -3.215 1.00 95.62 73 LEU A O 1
ATOM 572 N N . PRO A 1 74 ? -5.484 0.603 -3.128 1.00 95.94 74 PRO A N 1
ATOM 573 C CA . PRO A 1 74 ? -5.359 0.273 -4.548 1.00 95.94 74 PRO A CA 1
ATOM 574 C C . PRO A 1 74 ? -5.560 1.493 -5.453 1.00 95.94 74 PRO A C 1
ATOM 576 O O . PRO A 1 74 ? -4.805 1.709 -6.405 1.00 95.94 74 PRO A O 1
ATOM 579 N N . THR A 1 75 ? -6.561 2.322 -5.142 1.00 95.25 75 THR A N 1
ATOM 580 C CA . THR A 1 75 ? -6.888 3.538 -5.898 1.00 95.25 75 THR A CA 1
ATOM 581 C C . THR A 1 75 ? -5.793 4.590 -5.761 1.00 95.25 75 THR A C 1
ATOM 583 O O . THR A 1 75 ? -5.399 5.206 -6.750 1.00 95.25 75 THR A O 1
ATOM 586 N N . LEU A 1 76 ? -5.277 4.788 -4.546 1.00 96.06 76 LEU A N 1
ATOM 587 C CA . LEU A 1 76 ? -4.240 5.777 -4.263 1.00 96.06 76 LEU A CA 1
ATOM 588 C C . LEU A 1 76 ? -2.895 5.398 -4.901 1.00 96.06 76 LEU A C 1
ATOM 590 O O . LEU A 1 76 ? -2.244 6.257 -5.495 1.00 96.06 76 LEU A O 1
ATOM 594 N N . LEU A 1 77 ? -2.506 4.121 -4.837 1.00 97.06 77 LEU A N 1
ATOM 595 C CA . LEU A 1 77 ? -1.302 3.605 -5.496 1.00 97.06 77 LEU A CA 1
ATOM 596 C C . LEU A 1 77 ? -1.388 3.711 -7.023 1.00 97.06 77 LEU A C 1
ATOM 598 O O . LEU A 1 77 ? -0.382 3.960 -7.676 1.00 97.06 77 LEU A O 1
ATOM 602 N N . SER A 1 78 ? -2.588 3.570 -7.593 1.00 95.38 78 SER A N 1
ATOM 603 C CA . SER A 1 78 ? -2.821 3.670 -9.043 1.00 95.38 78 SER A CA 1
ATOM 604 C C . SER A 1 78 ? -2.905 5.112 -9.562 1.00 95.38 78 SER A C 1
ATOM 606 O O . SER A 1 78 ? -3.191 5.328 -10.740 1.00 95.38 78 SER A O 1
ATOM 608 N N . SER A 1 79 ? -2.716 6.116 -8.702 1.00 93.56 79 SER A N 1
ATOM 609 C CA . SER A 1 79 ? -2.822 7.519 -9.097 1.00 93.56 79 SER A CA 1
ATOM 610 C C . SER A 1 79 ? -1.718 7.911 -10.080 1.00 93.56 79 SER A C 1
ATOM 612 O O . SER A 1 79 ? -0.538 7.680 -9.828 1.00 93.56 79 SER A O 1
ATOM 614 N N . SER A 1 80 ? -2.081 8.616 -11.154 1.00 91.31 80 SER A N 1
ATOM 615 C CA . SER A 1 80 ? -1.115 9.226 -12.080 1.00 91.31 80 SER A CA 1
ATOM 616 C C . SER A 1 80 ? -0.302 10.362 -11.445 1.00 91.31 80 SER A C 1
ATOM 618 O O . SER A 1 80 ? 0.702 10.805 -12.001 1.00 91.31 80 SER A O 1
ATOM 620 N N . HIS A 1 81 ? -0.711 10.850 -10.270 1.00 93.12 81 HIS A N 1
ATOM 621 C CA . HIS A 1 81 ? 0.019 11.870 -9.534 1.00 93.12 81 HIS A CA 1
ATOM 622 C C . HIS A 1 81 ? 1.038 11.220 -8.597 1.00 93.12 81 HIS A C 1
ATOM 624 O O . HIS A 1 81 ? 0.674 10.685 -7.548 1.00 93.12 81 HIS A O 1
ATOM 630 N N . SER A 1 82 ? 2.329 11.366 -8.913 1.00 94.50 82 SER A N 1
ATOM 631 C CA . SER A 1 82 ? 3.420 10.749 -8.145 1.00 94.50 82 SER A CA 1
ATOM 632 C C . SER A 1 82 ? 3.378 11.074 -6.647 1.00 94.50 82 SER A C 1
ATOM 634 O O . SER A 1 82 ? 3.650 10.214 -5.815 1.00 94.50 82 SER A O 1
ATOM 636 N N . LYS A 1 83 ? 2.938 12.283 -6.271 1.00 95.00 83 LYS A N 1
ATOM 637 C CA . LYS A 1 83 ? 2.746 12.679 -4.864 1.00 95.00 83 LYS A CA 1
ATOM 638 C C . LYS A 1 83 ? 1.715 11.820 -4.125 1.00 95.00 83 LYS A C 1
ATOM 640 O O . LYS A 1 83 ? 1.941 11.515 -2.957 1.00 95.00 83 LYS A O 1
ATOM 645 N N . ILE A 1 84 ? 0.616 11.443 -4.786 1.00 95.56 84 ILE A N 1
ATOM 646 C CA . ILE A 1 84 ? -0.431 10.594 -4.201 1.00 95.56 84 ILE A CA 1
ATOM 647 C C . ILE A 1 84 ? 0.091 9.164 -4.067 1.00 95.56 84 ILE A C 1
ATOM 649 O O . ILE A 1 84 ? 0.053 8.622 -2.965 1.00 95.56 84 ILE A O 1
ATOM 653 N N . ALA A 1 85 ? 0.641 8.592 -5.144 1.00 96.94 85 ALA A N 1
ATOM 654 C CA . ALA A 1 85 ? 1.189 7.234 -5.131 1.00 96.94 85 ALA A CA 1
ATOM 655 C C . ALA A 1 85 ? 2.299 7.078 -4.075 1.00 96.94 85 ALA A C 1
ATOM 657 O O . ALA A 1 85 ? 2.279 6.146 -3.273 1.00 96.94 85 ALA A O 1
ATOM 658 N N . ARG A 1 86 ? 3.211 8.057 -3.987 1.00 97.56 86 ARG A N 1
ATOM 659 C CA . ARG A 1 86 ? 4.256 8.117 -2.955 1.00 97.56 86 ARG A CA 1
ATOM 660 C C . ARG A 1 86 ? 3.677 8.164 -1.542 1.00 97.56 86 ARG A C 1
ATOM 662 O O . ARG A 1 86 ? 4.151 7.461 -0.655 1.00 97.56 86 ARG A O 1
ATOM 669 N N . ALA A 1 87 ? 2.670 9.008 -1.312 1.00 96.06 87 ALA A N 1
ATOM 670 C CA . ALA A 1 87 ? 2.033 9.112 -0.003 1.00 96.06 87 ALA A CA 1
ATOM 671 C C . ALA A 1 87 ? 1.307 7.814 0.382 1.00 96.06 87 ALA A C 1
ATOM 673 O O . ALA A 1 87 ? 1.352 7.427 1.545 1.00 96.06 87 ALA A O 1
ATOM 674 N N . ALA A 1 88 ? 0.696 7.125 -0.584 1.00 96.94 88 ALA A N 1
ATOM 675 C CA . ALA A 1 88 ? 0.073 5.823 -0.377 1.00 96.94 88 ALA A CA 1
ATOM 676 C C . ALA A 1 88 ? 1.101 4.756 0.024 1.00 96.94 88 ALA A C 1
ATOM 678 O O . ALA A 1 88 ? 0.887 4.057 1.010 1.00 96.94 88 ALA A O 1
ATOM 679 N N . ALA A 1 89 ? 2.243 4.689 -0.670 1.00 98.00 89 ALA A N 1
ATOM 680 C CA . ALA A 1 89 ? 3.338 3.792 -0.304 1.00 98.00 89 ALA A CA 1
ATOM 681 C C . ALA A 1 89 ? 3.854 4.076 1.121 1.00 98.00 89 ALA A C 1
ATOM 683 O O . ALA A 1 89 ? 3.932 3.164 1.936 1.00 98.00 89 ALA A O 1
ATOM 684 N N . ASN A 1 90 ? 4.086 5.345 1.480 1.00 97.06 90 ASN A N 1
ATOM 685 C CA . ASN A 1 90 ? 4.481 5.703 2.851 1.00 97.06 90 ASN A CA 1
ATOM 686 C C . ASN A 1 90 ? 3.434 5.289 3.902 1.00 97.06 90 ASN A C 1
ATOM 688 O O . ASN A 1 90 ? 3.792 4.838 4.985 1.00 97.06 90 ASN A O 1
ATOM 692 N N . ILE A 1 91 ? 2.139 5.440 3.596 1.00 95.75 91 ILE A N 1
ATOM 693 C CA . ILE A 1 91 ? 1.050 4.993 4.477 1.00 95.75 91 ILE A CA 1
ATOM 694 C C . ILE A 1 91 ? 1.082 3.474 4.647 1.00 95.75 91 ILE A C 1
ATOM 696 O O . ILE A 1 91 ? 0.898 3.016 5.769 1.00 95.75 91 ILE A O 1
ATOM 700 N N . ILE A 1 92 ? 1.341 2.706 3.584 1.00 96.75 92 ILE A N 1
ATOM 701 C CA . ILE A 1 92 ? 1.486 1.245 3.669 1.00 96.75 92 ILE A CA 1
ATOM 702 C C . ILE A 1 92 ? 2.647 0.866 4.577 1.00 96.75 92 ILE A C 1
ATOM 704 O O . ILE A 1 92 ? 2.443 0.048 5.470 1.00 96.75 92 ILE A O 1
ATOM 708 N N . GLY A 1 93 ? 3.823 1.471 4.394 1.00 96.56 93 GLY A N 1
ATOM 709 C CA . GLY A 1 93 ? 4.975 1.195 5.255 1.00 96.56 93 GLY A CA 1
ATOM 710 C C . GLY A 1 93 ? 4.659 1.485 6.723 1.00 96.56 93 GLY A C 1
ATOM 711 O O . GLY A 1 93 ? 4.722 0.599 7.571 1.00 96.56 93 GLY A O 1
ATOM 712 N N . ALA A 1 94 ? 4.147 2.686 7.013 1.00 94.50 94 ALA A N 1
ATOM 713 C CA . ALA A 1 94 ? 3.761 3.066 8.371 1.00 94.50 94 ALA A CA 1
ATOM 714 C C . ALA A 1 94 ? 2.673 2.152 8.970 1.00 94.50 94 ALA A C 1
ATOM 716 O O . ALA A 1 94 ? 2.775 1.764 10.131 1.00 94.50 94 ALA A O 1
ATOM 717 N N . ALA A 1 95 ? 1.639 1.801 8.198 1.00 93.69 95 ALA A N 1
ATOM 718 C CA . ALA A 1 95 ? 0.547 0.938 8.649 1.00 93.69 95 ALA A CA 1
ATOM 719 C C . ALA A 1 95 ? 1.010 -0.505 8.892 1.00 93.69 95 ALA A C 1
ATOM 721 O O . ALA A 1 95 ? 0.588 -1.117 9.871 1.00 93.69 95 ALA A O 1
ATOM 722 N N . SER A 1 96 ? 1.925 -1.015 8.066 1.00 95.69 96 SER A N 1
ATOM 723 C CA . SER A 1 96 ? 2.517 -2.351 8.213 1.00 95.69 96 SER A CA 1
ATOM 724 C C . SER A 1 96 ? 3.240 -2.527 9.548 1.00 95.69 96 SER A C 1
ATOM 726 O O . SER A 1 96 ? 3.305 -3.635 10.067 1.00 95.69 96 SER A O 1
ATOM 728 N N . LEU A 1 97 ? 3.737 -1.436 10.136 1.00 93.69 97 LEU A N 1
ATOM 729 C CA . LEU A 1 97 ? 4.425 -1.438 11.428 1.00 93.69 97 LEU A CA 1
ATOM 730 C C . LEU A 1 97 ? 3.492 -1.172 12.628 1.00 93.69 97 LEU A C 1
ATOM 732 O O . LEU A 1 97 ? 3.949 -1.167 13.774 1.00 93.69 97 LEU A O 1
ATOM 736 N N . VAL A 1 98 ? 2.189 -0.940 12.407 1.00 92.00 98 VAL A N 1
ATOM 737 C CA . VAL A 1 98 ? 1.218 -0.702 13.495 1.00 92.00 98 VAL A CA 1
ATOM 738 C C . VAL A 1 98 ? 0.924 -1.989 14.265 1.00 92.00 98 VAL A C 1
ATOM 740 O O . VAL A 1 98 ? 0.955 -1.979 15.498 1.00 92.00 98 VAL A O 1
ATOM 743 N N . SER A 1 99 ? 0.634 -3.080 13.553 1.00 92.25 99 SER A N 1
ATOM 744 C CA . SER A 1 99 ? 0.419 -4.418 14.112 1.00 92.25 99 SER A CA 1
ATOM 745 C C . SER A 1 99 ? 0.557 -5.492 13.030 1.00 92.25 99 SER A C 1
ATOM 747 O O . SER A 1 99 ? 0.408 -5.208 11.842 1.00 92.25 99 SER A O 1
ATOM 749 N N . LEU A 1 100 ? 0.788 -6.741 13.450 1.00 95.06 100 LEU A N 1
ATOM 750 C CA . LEU A 1 100 ? 0.841 -7.882 12.531 1.00 95.06 100 LEU A CA 1
ATOM 751 C C . LEU A 1 100 ? -0.507 -8.111 11.825 1.00 95.06 100 LEU A C 1
ATOM 753 O O . LEU A 1 100 ? -0.519 -8.392 10.635 1.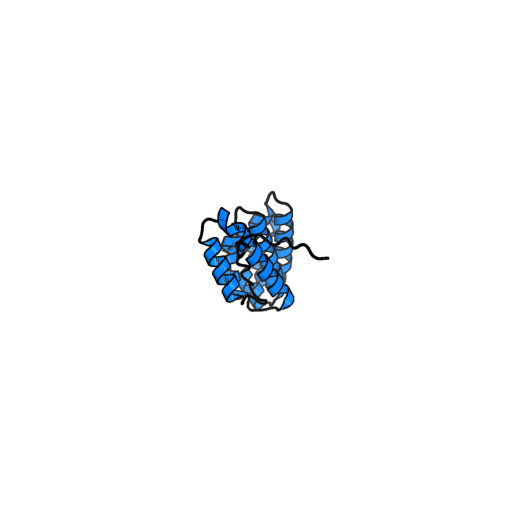00 95.06 100 LEU A O 1
ATOM 757 N N . GLU A 1 101 ? -1.635 -7.898 12.517 1.00 94.75 101 GLU A N 1
ATOM 758 C CA . GLU A 1 101 ? -2.979 -7.994 11.919 1.00 94.75 101 GLU A CA 1
ATOM 759 C C . GLU A 1 101 ? -3.145 -7.016 10.747 1.00 94.75 101 GLU A C 1
ATOM 761 O O . GLU A 1 101 ? -3.595 -7.407 9.677 1.00 94.75 101 GLU A O 1
ATOM 766 N N . ILE A 1 102 ? -2.739 -5.752 10.918 1.00 94.25 102 ILE A N 1
ATOM 767 C CA . ILE A 1 102 ? -2.829 -4.746 9.850 1.00 94.25 102 ILE A CA 1
ATOM 768 C C . ILE A 1 102 ? -1.865 -5.063 8.705 1.00 94.25 102 ILE A C 1
ATOM 770 O O . ILE A 1 102 ? -2.218 -4.877 7.541 1.00 94.25 102 ILE A O 1
ATOM 774 N N . ASN A 1 103 ? -0.657 -5.532 9.018 1.00 96.69 103 ASN A N 1
ATOM 775 C CA . ASN A 1 103 ? 0.310 -5.965 8.013 1.00 96.69 103 ASN A CA 1
ATOM 776 C C . ASN A 1 103 ? -0.274 -7.068 7.115 1.00 96.69 103 ASN A C 1
ATOM 778 O O . ASN A 1 103 ? -0.252 -6.947 5.889 1.00 96.69 103 ASN A O 1
ATOM 782 N N . GLU A 1 104 ? -0.844 -8.109 7.725 1.00 96.75 104 GLU A N 1
ATOM 783 C CA . GLU A 1 104 ? -1.458 -9.222 7.002 1.00 96.75 104 GLU A CA 1
ATOM 784 C C . GLU A 1 104 ? -2.731 -8.792 6.262 1.00 96.75 104 GLU A C 1
ATOM 786 O O . GLU A 1 104 ? -2.943 -9.226 5.131 1.00 96.75 104 GLU A O 1
ATOM 791 N N . GLU A 1 105 ? -3.534 -7.880 6.826 1.00 96.44 105 GLU A N 1
ATOM 792 C CA . GLU A 1 105 ? -4.696 -7.285 6.149 1.00 96.44 105 GLU A CA 1
ATOM 793 C C . GLU A 1 105 ? -4.270 -6.573 4.852 1.00 96.44 105 GLU A C 1
ATOM 795 O O . GLU A 1 105 ? -4.843 -6.833 3.792 1.00 96.44 105 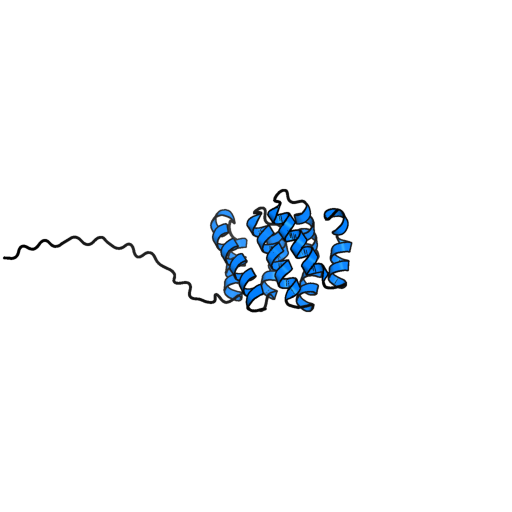GLU A O 1
ATOM 800 N N . ILE A 1 106 ? -3.206 -5.761 4.890 1.00 97.19 106 ILE A N 1
ATOM 801 C CA . ILE A 1 106 ? -2.639 -5.114 3.692 1.00 97.19 106 ILE A CA 1
ATOM 802 C C . ILE A 1 106 ? -2.133 -6.156 2.690 1.00 97.19 106 ILE A C 1
ATOM 804 O O . ILE A 1 106 ? -2.424 -6.056 1.497 1.00 97.19 106 ILE A O 1
ATOM 808 N N . ALA A 1 107 ? -1.377 -7.152 3.158 1.00 97.62 107 ALA A N 1
ATOM 809 C CA . ALA A 1 107 ? -0.811 -8.187 2.298 1.00 97.62 107 ALA A CA 1
ATOM 810 C C . ALA A 1 107 ? -1.884 -9.083 1.657 1.00 97.62 107 ALA A C 1
ATOM 812 O O . ALA A 1 107 ? -1.677 -9.602 0.560 1.00 97.62 107 ALA A O 1
ATOM 813 N N . SER A 1 108 ? -3.030 -9.256 2.319 1.00 97.19 108 SER A N 1
ATOM 814 C CA . SER A 1 108 ? -4.151 -10.050 1.811 1.00 97.19 108 SER A CA 1
ATOM 815 C C . SER A 1 108 ? -4.851 -9.388 0.618 1.00 97.19 108 SER A C 1
ATOM 817 O O . SER A 1 108 ? -5.394 -10.083 -0.246 1.00 97.19 108 SER A O 1
ATOM 819 N N . ASP A 1 109 ? -4.786 -8.057 0.506 1.00 97.19 109 ASP A N 1
ATOM 820 C CA . ASP A 1 109 ? -5.287 -7.339 -0.661 1.00 97.19 109 ASP A CA 1
ATOM 821 C C . ASP A 1 109 ? -4.281 -7.419 -1.818 1.00 97.19 109 ASP A C 1
ATOM 823 O O . ASP A 1 109 ? -3.388 -6.584 -2.002 1.00 97.19 109 ASP A O 1
ATOM 827 N N . SER A 1 110 ? -4.492 -8.418 -2.673 1.00 96.25 110 SER A N 1
ATOM 828 C CA . SER A 1 110 ? -3.682 -8.651 -3.870 1.00 96.25 110 SER A CA 1
ATOM 829 C C . SER A 1 110 ? -3.582 -7.431 -4.795 1.00 96.25 110 SER A C 1
ATOM 831 O O . SER A 1 110 ? -2.570 -7.274 -5.480 1.00 96.25 110 SER A O 1
ATOM 833 N N . GLN A 1 111 ? -4.610 -6.574 -4.869 1.00 97.06 111 GLN A N 1
ATOM 834 C CA . GLN A 1 111 ? -4.544 -5.375 -5.710 1.00 97.06 111 GLN A CA 1
ATOM 835 C C . GLN A 1 111 ? -3.609 -4.339 -5.097 1.00 97.06 111 GLN A C 1
ATOM 837 O O . GLN A 1 111 ? -2.775 -3.787 -5.816 1.00 97.06 111 GLN A O 1
ATOM 842 N N . THR A 1 112 ? -3.690 -4.123 -3.784 1.00 97.81 112 THR A N 1
ATOM 843 C CA . THR A 1 112 ? -2.744 -3.262 -3.063 1.00 97.81 112 THR A CA 1
ATOM 844 C C . THR A 1 112 ? -1.305 -3.732 -3.278 1.00 97.81 112 THR A C 1
ATOM 846 O O . THR A 1 112 ? -0.466 -2.936 -3.705 1.00 97.81 112 THR A O 1
ATOM 849 N N . VAL A 1 113 ? -1.023 -5.027 -3.096 1.00 97.88 113 VAL A N 1
ATOM 850 C CA . VAL A 1 113 ? 0.339 -5.570 -3.243 1.00 97.88 113 VAL A CA 1
ATOM 851 C C . VAL A 1 113 ? 0.855 -5.442 -4.682 1.00 97.88 113 VAL A C 1
ATOM 853 O O . VAL A 1 113 ? 1.950 -4.921 -4.898 1.00 97.88 113 VAL A O 1
ATOM 856 N N . LYS A 1 114 ? 0.062 -5.828 -5.692 1.00 97.25 114 LYS A N 1
ATOM 857 C CA . LYS A 1 114 ? 0.452 -5.684 -7.110 1.00 97.25 114 LYS A CA 1
ATOM 858 C C . LYS A 1 114 ? 0.748 -4.235 -7.483 1.00 97.25 114 LYS A C 1
ATOM 860 O O . LYS A 1 114 ? 1.722 -3.963 -8.184 1.00 97.25 114 LYS A O 1
ATOM 865 N N . ARG A 1 115 ? -0.096 -3.299 -7.035 1.00 97.75 115 ARG A N 1
ATOM 866 C CA . ARG A 1 115 ? 0.086 -1.874 -7.329 1.00 97.75 115 ARG A CA 1
ATOM 867 C C . ARG A 1 115 ? 1.324 -1.327 -6.637 1.00 97.75 115 ARG A C 1
ATOM 869 O O . ARG A 1 115 ? 2.086 -0.625 -7.292 1.00 97.75 115 ARG A O 1
ATOM 876 N N . LEU A 1 116 ? 1.575 -1.706 -5.386 1.00 98.25 116 LEU A N 1
ATOM 877 C CA . LEU A 1 116 ? 2.795 -1.332 -4.676 1.00 98.25 116 LEU A CA 1
ATOM 878 C C . LEU A 1 116 ? 4.046 -1.813 -5.423 1.00 98.25 116 LEU A C 1
ATOM 880 O O . LEU A 1 116 ? 4.950 -1.022 -5.674 1.00 98.25 116 LEU A O 1
ATOM 884 N N . ILE A 1 117 ? 4.061 -3.078 -5.846 1.00 97.12 117 ILE A N 1
ATOM 885 C CA . ILE A 1 117 ? 5.166 -3.669 -6.610 1.00 97.12 117 ILE A CA 1
ATOM 886 C C . ILE A 1 117 ? 5.363 -2.952 -7.954 1.00 97.12 117 ILE A C 1
ATOM 888 O O . ILE A 1 117 ? 6.496 -2.693 -8.348 1.00 97.12 117 ILE A O 1
ATOM 892 N N . SER A 1 118 ? 4.285 -2.559 -8.643 1.00 96.38 118 SER A N 1
ATOM 893 C CA . SER A 1 118 ? 4.399 -1.807 -9.903 1.00 96.38 118 SER A CA 1
ATOM 894 C C . SER A 1 118 ? 5.039 -0.421 -9.742 1.00 96.38 118 SER A C 1
ATOM 896 O O . SER A 1 118 ? 5.615 0.099 -10.694 1.00 96.38 118 SER A O 1
ATOM 898 N N . LEU A 1 119 ? 4.995 0.175 -8.541 1.00 97.25 119 LEU A N 1
ATOM 899 C CA . LEU A 1 119 ? 5.648 1.462 -8.277 1.00 97.25 119 LEU A CA 1
ATOM 900 C C . LEU A 1 119 ? 7.180 1.376 -8.273 1.00 97.25 119 LEU A C 1
ATOM 902 O O . LEU A 1 119 ? 7.827 2.413 -8.422 1.00 97.25 119 LEU A O 1
ATOM 906 N N . LEU A 1 120 ? 7.754 0.175 -8.141 1.00 96.44 120 LEU A N 1
ATOM 907 C CA . LEU A 1 120 ? 9.203 -0.046 -8.228 1.00 96.44 120 LEU A CA 1
ATOM 908 C C . LEU A 1 120 ? 9.759 0.297 -9.621 1.00 96.44 120 LEU A C 1
ATOM 910 O O . LEU A 1 120 ? 10.922 0.663 -9.743 1.00 96.44 120 LEU A O 1
ATOM 914 N N . GLU A 1 121 ? 8.913 0.272 -10.653 1.00 94.25 121 GLU A N 1
ATOM 915 C CA . GLU A 1 121 ? 9.266 0.614 -12.039 1.00 94.25 121 GLU A CA 1
ATOM 916 C C . GLU A 1 121 ? 8.942 2.072 -12.405 1.00 94.25 121 GLU A C 1
ATOM 918 O O . GLU A 1 121 ? 9.007 2.472 -13.568 1.00 94.25 121 GLU A O 1
ATOM 923 N N . SER A 1 122 ? 8.561 2.893 -11.424 1.00 95.06 122 SER A N 1
ATOM 924 C CA . SER A 1 122 ? 8.262 4.304 -11.656 1.00 95.06 122 SER A CA 1
ATOM 925 C C . SER A 1 122 ? 9.497 5.080 -12.124 1.00 95.06 122 SER A C 1
ATOM 927 O O . SER A 1 122 ? 10.598 4.920 -11.601 1.00 95.06 122 SER A O 1
ATOM 929 N N . SER A 1 123 ? 9.303 6.030 -13.041 1.00 95.44 123 SER A N 1
ATOM 930 C CA . SER A 1 123 ? 10.353 6.982 -13.425 1.00 95.44 123 SER A CA 1
ATOM 931 C C . SER A 1 123 ? 10.650 8.027 -12.336 1.00 95.44 123 SER A C 1
ATOM 933 O O . SER A 1 123 ? 11.680 8.700 -12.387 1.00 95.44 123 SER A O 1
ATOM 935 N N . ASP A 1 124 ? 9.755 8.207 -11.354 1.00 97.12 124 ASP A N 1
ATOM 936 C CA . ASP A 1 124 ? 9.967 9.109 -10.214 1.00 97.12 124 ASP A CA 1
ATOM 937 C C . ASP A 1 124 ? 10.699 8.373 -9.087 1.00 97.12 124 ASP A C 1
ATOM 939 O O . ASP A 1 124 ? 10.115 7.567 -8.360 1.00 97.12 124 ASP A O 1
ATOM 943 N N . ARG A 1 125 ? 11.977 8.712 -8.892 1.00 96.88 125 ARG A N 1
ATOM 944 C CA . ARG A 1 125 ? 12.836 8.110 -7.860 1.00 96.88 125 ARG A CA 1
ATOM 945 C C . ARG A 1 125 ? 12.262 8.207 -6.447 1.00 96.88 125 ARG A C 1
ATOM 947 O O . ARG A 1 125 ? 12.515 7.322 -5.638 1.00 96.88 125 ARG A O 1
ATOM 954 N N . ASN A 1 126 ? 11.488 9.248 -6.132 1.00 97.62 126 ASN A N 1
ATOM 955 C CA . ASN A 1 126 ? 10.879 9.365 -4.805 1.00 97.62 126 ASN A CA 1
ATOM 956 C C . ASN A 1 126 ? 9.744 8.359 -4.612 1.00 97.62 126 ASN A C 1
ATOM 958 O O . ASN A 1 126 ? 9.511 7.915 -3.492 1.00 97.62 126 ASN A O 1
ATOM 962 N N . VAL A 1 127 ? 9.019 8.033 -5.687 1.00 97.94 127 VAL A N 1
ATOM 963 C CA . VAL A 1 127 ? 7.989 6.989 -5.667 1.00 97.94 127 VAL A CA 1
ATOM 964 C C . VAL A 1 127 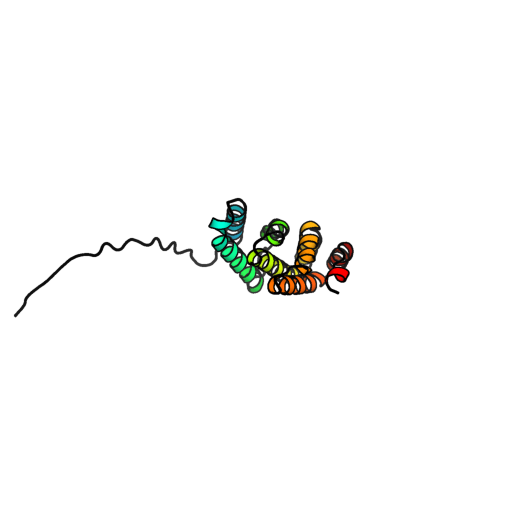? 8.650 5.631 -5.474 1.00 97.94 127 VAL A C 1
ATOM 966 O O . VAL A 1 127 ? 8.239 4.907 -4.575 1.00 97.94 127 VAL A O 1
ATOM 969 N N . VAL A 1 128 ? 9.705 5.336 -6.244 1.00 97.94 128 VAL A N 1
ATOM 970 C CA . VAL A 1 128 ? 10.471 4.084 -6.116 1.00 97.94 128 VAL A CA 1
ATOM 971 C C . VAL A 1 128 ? 11.020 3.930 -4.699 1.00 97.94 128 VAL A C 1
ATOM 973 O O . VAL A 1 128 ? 10.795 2.907 -4.067 1.00 97.94 128 VAL A O 1
ATOM 976 N N . PHE A 1 129 ? 11.660 4.967 -4.149 1.00 97.81 129 PHE A N 1
ATOM 977 C CA . PHE A 1 129 ? 12.205 4.933 -2.789 1.00 97.81 129 PHE A CA 1
ATOM 978 C C . PHE A 1 129 ? 11.131 4.641 -1.728 1.00 97.81 129 PHE A C 1
ATOM 980 O O . PHE A 1 129 ? 11.313 3.770 -0.879 1.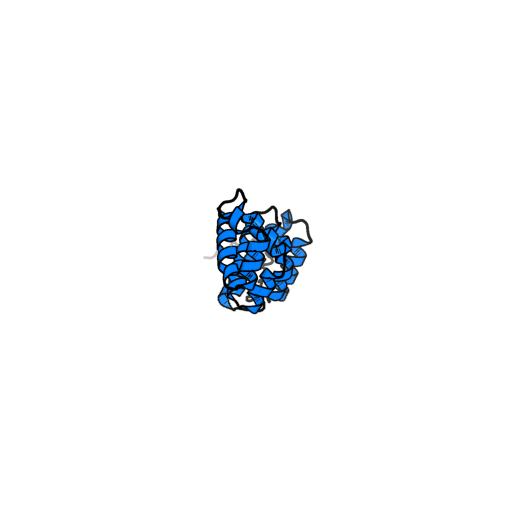00 97.81 129 PHE A O 1
ATOM 987 N N . SER A 1 130 ? 9.985 5.327 -1.796 1.00 98.12 130 SER A N 1
ATOM 988 C CA . SER A 1 130 ? 8.855 5.058 -0.899 1.00 98.12 130 SER A CA 1
ATOM 989 C C . SER A 1 130 ? 8.276 3.655 -1.084 1.00 98.12 130 SER A C 1
ATOM 991 O O . SER A 1 130 ? 7.885 3.035 -0.099 1.00 98.12 130 SER A O 1
ATOM 993 N N . ALA A 1 131 ? 8.225 3.145 -2.316 1.00 98.25 131 ALA A N 1
ATOM 994 C CA . ALA A 1 131 ? 7.763 1.792 -2.602 1.00 98.25 131 ALA A CA 1
ATOM 995 C C . ALA A 1 131 ? 8.721 0.734 -2.036 1.00 98.25 131 ALA A C 1
ATOM 997 O O . ALA A 1 131 ? 8.256 -0.203 -1.397 1.00 98.25 131 ALA A O 1
ATOM 998 N N . CYS A 1 132 ? 10.039 0.911 -2.176 1.00 98.00 132 CYS A N 1
ATOM 999 C CA . CYS A 1 132 ? 11.034 0.024 -1.569 1.00 98.00 132 CYS A CA 1
ATOM 1000 C C . CYS A 1 132 ? 10.896 -0.023 -0.043 1.00 98.00 132 CYS A C 1
ATOM 1002 O O . CYS A 1 132 ? 10.852 -1.111 0.526 1.00 98.00 132 CYS A O 1
ATOM 1004 N N . ASN A 1 133 ? 10.770 1.137 0.612 1.00 97.69 133 ASN A N 1
ATOM 1005 C CA . ASN A 1 133 ? 10.573 1.192 2.064 1.00 97.69 133 ASN A CA 1
ATOM 1006 C C . ASN A 1 133 ? 9.279 0.485 2.475 1.00 97.69 133 ASN A C 1
ATOM 1008 O O . ASN A 1 133 ? 9.283 -0.316 3.397 1.00 97.69 133 ASN A O 1
ATOM 1012 N N . ALA A 1 134 ? 8.188 0.716 1.746 1.00 98.12 134 ALA A N 1
ATOM 1013 C CA . ALA A 1 134 ? 6.918 0.059 2.018 1.00 98.12 134 ALA A CA 1
ATOM 1014 C C . ALA A 1 134 ? 6.979 -1.462 1.812 1.00 98.12 134 ALA A C 1
ATOM 1016 O O . ALA A 1 134 ? 6.381 -2.193 2.591 1.00 98.12 134 ALA A O 1
ATOM 1017 N N . VAL A 1 135 ? 7.705 -1.955 0.801 1.00 98.25 135 VAL A N 1
ATOM 1018 C CA . VAL A 1 135 ? 7.932 -3.396 0.596 1.00 98.25 135 VAL A CA 1
ATOM 1019 C C . VAL A 1 135 ? 8.758 -3.984 1.742 1.00 98.25 135 VAL A C 1
ATOM 1021 O O . VAL A 1 135 ? 8.409 -5.049 2.250 1.00 98.25 135 VAL A O 1
ATOM 1024 N N . LEU A 1 136 ? 9.808 -3.284 2.183 1.00 97.50 136 LEU A N 1
ATOM 1025 C CA . LEU A 1 136 ? 10.621 -3.688 3.331 1.00 97.50 136 LEU A CA 1
ATOM 1026 C C . LEU A 1 136 ? 9.777 -3.760 4.612 1.00 97.50 136 LEU A C 1
ATOM 1028 O O . LEU A 1 136 ? 9.756 -4.800 5.267 1.00 97.50 136 LEU A O 1
ATOM 1032 N N . ASP A 1 137 ? 9.028 -2.704 4.922 1.00 97.69 137 ASP A N 1
ATOM 1033 C CA . ASP A 1 137 ? 8.153 -2.627 6.096 1.00 97.69 137 ASP A CA 1
ATOM 1034 C C . ASP A 1 137 ? 7.017 -3.660 6.043 1.00 97.69 137 ASP A C 1
ATOM 1036 O O . ASP A 1 137 ? 6.622 -4.215 7.066 1.00 97.69 137 ASP A O 1
ATOM 1040 N N . LEU A 1 138 ? 6.484 -3.952 4.852 1.00 97.50 138 LEU A N 1
ATOM 1041 C CA . LEU A 1 138 ? 5.453 -4.972 4.669 1.00 97.50 138 LEU A CA 1
ATOM 1042 C C . LEU A 1 138 ? 6.025 -6.383 4.880 1.00 97.50 138 LEU A C 1
ATOM 1044 O O . LEU A 1 138 ? 5.334 -7.245 5.412 1.00 97.50 138 LEU A O 1
ATOM 1048 N N . SER A 1 139 ? 7.298 -6.617 4.550 1.00 97.31 139 SER A N 1
ATOM 1049 C CA . SER A 1 139 ? 7.956 -7.930 4.635 1.00 97.31 139 SER A CA 1
ATOM 1050 C C . SER A 1 139 ? 8.255 -8.437 6.057 1.00 97.31 139 SER A C 1
ATOM 1052 O O . SER A 1 139 ? 8.928 -9.456 6.213 1.00 97.31 139 SER A O 1
ATOM 1054 N N . ILE A 1 140 ? 7.750 -7.779 7.106 1.00 96.88 140 ILE A N 1
ATOM 1055 C CA . ILE A 1 140 ? 7.970 -8.201 8.500 1.00 96.88 140 ILE A CA 1
ATOM 1056 C C . ILE A 1 140 ? 7.275 -9.526 8.864 1.00 96.88 140 ILE A C 1
ATOM 1058 O O . ILE A 1 140 ? 7.706 -10.184 9.809 1.00 96.88 140 ILE A O 1
ATOM 1062 N N . THR A 1 141 ? 6.221 -9.936 8.143 1.00 97.31 141 THR A N 1
ATOM 1063 C CA . THR A 1 141 ? 5.535 -11.226 8.351 1.00 97.31 141 THR A CA 1
ATOM 1064 C C . THR A 1 141 ? 5.842 -12.211 7.230 1.00 97.31 141 THR A C 1
ATOM 1066 O O . THR A 1 141 ? 6.034 -11.837 6.072 1.00 97.31 141 THR A O 1
ATOM 1069 N N . THR A 1 142 ? 5.836 -13.505 7.553 1.00 97.56 142 THR A N 1
ATOM 1070 C CA . THR A 1 142 ? 6.012 -14.574 6.559 1.00 97.56 142 THR A CA 1
ATOM 1071 C C . THR A 1 142 ? 4.865 -14.610 5.551 1.00 97.56 142 THR A C 1
ATOM 1073 O O . THR A 1 142 ? 5.102 -14.851 4.368 1.00 97.56 142 THR A O 1
ATOM 1076 N N . PHE A 1 143 ? 3.635 -14.313 5.983 1.00 97.44 143 PHE A N 1
ATOM 1077 C CA . PHE A 1 143 ? 2.484 -14.197 5.089 1.00 97.44 143 PHE A CA 1
ATOM 1078 C C . PHE A 1 143 ? 2.696 -13.086 4.054 1.00 97.44 143 PHE A C 1
ATOM 1080 O O . PHE A 1 143 ? 2.574 -13.326 2.851 1.00 97.44 143 PHE A O 1
ATOM 1087 N N . ALA A 1 144 ? 3.094 -11.890 4.492 1.00 97.19 144 ALA A N 1
ATOM 1088 C CA . ALA A 1 144 ? 3.360 -10.784 3.582 1.00 97.19 144 ALA A CA 1
ATOM 1089 C C . ALA A 1 144 ? 4.541 -11.054 2.642 1.00 97.19 144 ALA A C 1
ATOM 1091 O O . ALA A 1 144 ? 4.460 -10.734 1.456 1.00 97.19 144 ALA A O 1
ATOM 1092 N N . GLN A 1 145 ? 5.606 -11.701 3.127 1.00 97.38 145 GLN A N 1
ATOM 1093 C CA . GLN A 1 145 ? 6.713 -12.155 2.277 1.00 97.38 145 GLN A CA 1
ATOM 1094 C C . GLN A 1 145 ? 6.217 -13.084 1.161 1.00 97.38 145 GLN A C 1
ATOM 1096 O O . GLN A 1 145 ? 6.560 -12.879 -0.001 1.00 97.38 145 GLN A O 1
ATOM 1101 N N . GLN A 1 146 ? 5.367 -14.066 1.478 1.00 97.12 146 GLN A N 1
ATOM 1102 C CA . GLN A 1 146 ? 4.794 -14.967 0.472 1.00 97.12 146 GLN A CA 1
ATOM 1103 C C . GLN A 1 146 ? 3.938 -14.222 -0.558 1.00 97.12 146 GLN A C 1
ATOM 1105 O O . GLN A 1 146 ? 4.037 -14.512 -1.750 1.00 97.12 146 GLN A O 1
ATOM 1110 N N . GLN A 1 147 ? 3.147 -13.233 -0.130 1.00 97.31 147 GLN A N 1
ATOM 1111 C CA . GLN A 1 147 ? 2.360 -12.399 -1.045 1.00 97.31 147 GLN A CA 1
ATOM 1112 C C . GLN A 1 147 ? 3.248 -11.534 -1.949 1.00 97.31 147 GLN A C 1
ATOM 1114 O O . GLN A 1 147 ? 3.011 -11.434 -3.148 1.00 97.31 147 GLN A O 1
ATOM 1119 N N . LEU A 1 148 ? 4.321 -10.945 -1.420 1.00 96.56 148 LEU A N 1
ATOM 1120 C CA . LEU A 1 148 ? 5.284 -10.193 -2.230 1.00 96.56 148 LEU A CA 1
ATOM 1121 C C . LEU A 1 148 ? 5.969 -11.093 -3.274 1.00 96.56 148 LEU A C 1
ATOM 1123 O O . LEU A 1 148 ? 6.114 -10.708 -4.438 1.00 96.56 148 LEU A O 1
ATOM 1127 N N . LEU A 1 149 ? 6.352 -12.311 -2.882 1.00 94.94 149 LEU A N 1
ATOM 1128 C CA . LEU A 1 149 ? 6.969 -13.293 -3.776 1.00 94.94 149 LEU A CA 1
ATOM 1129 C C . LEU A 1 149 ? 6.007 -13.785 -4.862 1.00 94.94 149 LEU A C 1
ATOM 1131 O O . LEU A 1 149 ? 6.415 -13.902 -6.019 1.00 94.94 149 LEU A O 1
ATOM 1135 N N . SER A 1 150 ? 4.734 -14.017 -4.524 1.00 94.19 150 SER A N 1
ATOM 1136 C CA . SER A 1 150 ? 3.717 -14.480 -5.481 1.00 94.19 150 SER A CA 1
ATOM 1137 C C . SER A 1 150 ? 3.466 -13.476 -6.614 1.00 94.19 150 SER A C 1
ATOM 1139 O O . SER A 1 150 ? 3.078 -13.866 -7.715 1.00 94.19 150 SER A O 1
ATOM 1141 N N . PHE A 1 151 ? 3.761 -12.193 -6.381 1.00 91.69 151 PHE A N 1
ATOM 1142 C CA . PHE A 1 151 ? 3.675 -11.119 -7.373 1.00 91.69 151 PHE A CA 1
ATOM 1143 C C . PHE A 1 151 ? 5.035 -10.667 -7.924 1.00 91.69 151 PHE A C 1
ATOM 1145 O O . PHE A 1 151 ? 5.146 -9.583 -8.501 1.00 91.69 151 PHE A O 1
ATOM 1152 N N . SER A 1 152 ? 6.063 -11.511 -7.790 1.00 89.38 152 SER A N 1
ATOM 1153 C CA . SER A 1 152 ? 7.395 -11.303 -8.370 1.00 89.38 152 SER A CA 1
ATOM 1154 C C . SER A 1 152 ? 8.110 -10.040 -7.868 1.00 89.38 152 SER A C 1
ATOM 1156 O O . SER A 1 152 ? 8.891 -9.447 -8.612 1.00 89.38 152 SER A O 1
ATOM 1158 N N . ALA A 1 153 ? 7.887 -9.634 -6.609 1.00 82.94 153 ALA A N 1
ATOM 1159 C CA . ALA A 1 153 ? 8.539 -8.454 -6.029 1.00 82.94 153 ALA A CA 1
ATOM 1160 C C . ALA A 1 153 ? 10.071 -8.507 -6.143 1.00 82.94 153 ALA A C 1
ATOM 1162 O O . ALA A 1 153 ? 10.685 -7.505 -6.493 1.00 82.94 153 ALA A O 1
ATOM 1163 N N . LEU A 1 154 ? 10.684 -9.679 -5.919 1.00 84.50 154 LEU A N 1
ATOM 1164 C CA . LEU A 1 154 ? 12.138 -9.849 -6.034 1.00 84.50 154 LEU A CA 1
ATOM 1165 C C . LEU A 1 154 ? 12.662 -9.505 -7.428 1.00 84.50 154 LEU A C 1
ATOM 1167 O O . LEU A 1 154 ? 13.675 -8.829 -7.538 1.00 84.50 154 LEU A O 1
ATOM 1171 N N . HIS A 1 155 ? 11.956 -9.916 -8.484 1.00 87.38 155 HIS A N 1
ATOM 1172 C CA . HIS A 1 155 ? 12.378 -9.607 -9.847 1.00 87.38 155 HIS A CA 1
ATOM 1173 C C . HIS A 1 155 ? 12.369 -8.096 -10.109 1.00 87.38 155 HIS A C 1
ATOM 1175 O O . HIS A 1 155 ? 13.231 -7.610 -10.825 1.00 87.38 155 HIS A O 1
ATOM 1181 N N . ARG A 1 156 ? 11.428 -7.351 -9.520 1.00 86.19 156 ARG A N 1
ATOM 1182 C CA . ARG A 1 156 ? 11.329 -5.896 -9.718 1.00 86.19 156 ARG A CA 1
ATOM 1183 C C . ARG A 1 156 ? 12.245 -5.077 -8.809 1.00 86.19 156 ARG A C 1
ATOM 1185 O O . ARG A 1 156 ? 12.368 -3.874 -9.012 1.00 86.19 156 ARG A O 1
ATOM 1192 N N . LEU A 1 157 ? 12.833 -5.699 -7.788 1.00 83.38 157 LEU A N 1
ATOM 1193 C CA . LEU A 1 157 ? 13.802 -5.068 -6.888 1.00 83.38 157 LEU A CA 1
ATOM 1194 C C . LEU A 1 157 ? 15.251 -5.198 -7.379 1.00 83.38 157 LEU A C 1
ATOM 1196 O O . LEU A 1 157 ? 16.095 -4.419 -6.936 1.00 83.38 157 LEU A O 1
ATOM 1200 N N . MET A 1 158 ? 15.534 -6.191 -8.228 1.00 77.75 158 MET A N 1
ATOM 1201 C CA . MET A 1 158 ? 16.861 -6.502 -8.775 1.00 77.75 158 MET A CA 1
ATOM 1202 C C . MET A 1 158 ? 17.030 -5.938 -10.182 1.00 77.75 158 MET A C 1
ATOM 1204 O O . MET A 1 158 ? 18.138 -5.429 -10.459 1.00 77.75 158 MET A O 1
#

Sequence (158 aa):
MKKHAVAPFAKKKRKRSCSISQFSDLKTLFALLLASLSNQPQTTLPVINKCLFKFHNSLLLSKSSVKPILALLPTLLSSSHSKIARAAANIIGAASLVSLEINEEIASDSQTVKRLISLLESSDRNVVFSACNAVLDLSITTFAQQQLLSFSALHRLM

Organism: Pisum sativum (NCBI:txid3888)